Protein AF-A0A2T3Q255-F1 (afdb_monomer_lite)

Secondary structure (DSSP, 8-state):
-PPPP-------HHHHHHHHHHHHHTT-SSHHHHHHHHHHHHHHHHHHHH-TT---HHHHHHHHHHHHHHHHHHHHHHHHHH--TT----HHHHHHHHHHHHHHHHHHHHHHHHHHHTT-

Structure (mmCIF, N/CA/C/O backbone):
data_AF-A0A2T3Q255-F1
#
_entry.id   AF-A0A2T3Q255-F1
#
loop_
_atom_site.group_PDB
_atom_site.id
_atom_site.type_symbol
_atom_site.label_atom_id
_atom_site.label_alt_id
_atom_site.label_comp_id
_atom_site.label_asym_id
_atom_site.label_entity_id
_atom_site.label_seq_id
_atom_site.pdbx_PDB_ins_code
_atom_site.Cartn_x
_atom_site.Cartn_y
_atom_site.Cartn_z
_atom_site.occupancy
_atom_site.B_iso_or_equiv
_atom_site.auth_seq_id
_atom_site.auth_comp_id
_atom_site.auth_asym_id
_atom_site.auth_atom_id
_atom_site.pdbx_PDB_model_num
ATOM 1 N N . MET A 1 1 ? -17.820 24.360 30.950 1.00 40.12 1 MET A N 1
ATOM 2 C CA . MET A 1 1 ? -17.321 23.048 30.482 1.00 40.12 1 MET A CA 1
ATOM 3 C C . MET A 1 1 ? -18.519 22.238 30.021 1.00 40.12 1 MET A C 1
ATOM 5 O O . MET A 1 1 ? -19.382 21.950 30.843 1.00 40.12 1 MET A O 1
ATOM 9 N N . ALA A 1 2 ? -18.652 21.986 28.717 1.00 49.31 2 ALA A N 1
ATOM 10 C CA . ALA A 1 2 ? -19.764 21.198 28.189 1.00 49.31 2 ALA A CA 1
ATOM 11 C C . ALA A 1 2 ? -19.695 19.783 28.785 1.00 49.31 2 ALA A C 1
ATOM 13 O O . ALA A 1 2 ? -18.641 19.153 28.758 1.00 49.31 2 ALA A O 1
ATOM 14 N N . ARG A 1 3 ? -20.786 19.309 29.396 1.00 58.66 3 ARG A N 1
ATOM 15 C CA . ARG A 1 3 ? -20.867 17.934 29.902 1.00 58.66 3 ARG A CA 1
ATOM 16 C C . ARG A 1 3 ? -20.701 16.988 28.713 1.00 58.66 3 ARG A C 1
ATOM 18 O O . ARG A 1 3 ? -21.507 17.054 27.789 1.00 58.66 3 ARG A O 1
ATOM 25 N N . ASN A 1 4 ? -19.692 16.117 28.749 1.00 71.12 4 ASN A N 1
ATOM 26 C CA . ASN A 1 4 ? -19.551 15.059 27.751 1.00 71.12 4 ASN A CA 1
ATOM 27 C C . ASN A 1 4 ? -20.856 14.241 27.704 1.00 71.12 4 ASN A C 1
ATOM 29 O O . ASN A 1 4 ? -21.315 13.797 28.766 1.00 71.12 4 ASN A O 1
ATOM 33 N N . PRO A 1 5 ? -21.475 14.061 26.523 1.00 78.25 5 PRO A N 1
ATOM 34 C CA . PRO A 1 5 ? -22.703 13.290 26.405 1.00 78.25 5 PRO A CA 1
ATOM 35 C C . PRO A 1 5 ? -22.426 11.850 26.840 1.00 78.25 5 PRO A C 1
ATOM 37 O O . PRO A 1 5 ? -21.537 11.183 26.314 1.00 78.25 5 PRO A O 1
ATOM 40 N N . ARG A 1 6 ? -23.166 11.378 27.847 1.00 78.31 6 ARG A N 1
ATOM 41 C CA . ARG A 1 6 ? -23.091 9.986 28.294 1.00 78.31 6 ARG A CA 1
ATOM 42 C C . ARG A 1 6 ? -23.975 9.147 27.389 1.00 78.31 6 ARG A C 1
ATOM 44 O O . ARG A 1 6 ? -25.188 9.327 27.380 1.00 78.31 6 ARG A O 1
ATOM 51 N N . ILE A 1 7 ? -23.353 8.239 26.651 1.00 79.62 7 ILE A N 1
ATOM 52 C CA . ILE A 1 7 ? -24.040 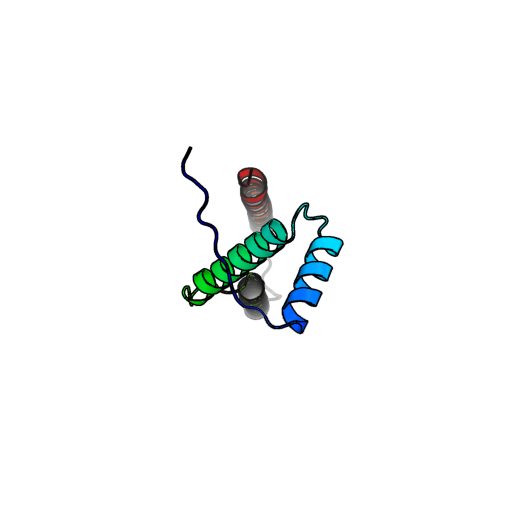7.280 25.794 1.00 79.62 7 ILE A CA 1
ATOM 53 C C . ILE A 1 7 ? -24.084 5.954 26.553 1.00 79.62 7 ILE A C 1
ATOM 55 O O . ILE A 1 7 ? -23.047 5.446 26.973 1.00 79.62 7 ILE A O 1
ATOM 59 N N . GLN A 1 8 ? -25.284 5.421 26.768 1.00 82.19 8 GLN A N 1
ATOM 60 C CA . GLN A 1 8 ? -25.495 4.108 27.373 1.00 82.19 8 GLN A CA 1
ATOM 61 C C . GLN A 1 8 ? -26.099 3.196 26.315 1.00 82.19 8 GLN A C 1
ATOM 63 O O . GLN A 1 8 ? -27.127 3.529 25.727 1.00 82.19 8 GLN A O 1
ATOM 68 N N . LEU A 1 9 ? -25.444 2.069 26.059 1.00 79.81 9 LEU A N 1
ATOM 69 C CA . LEU A 1 9 ? -25.867 1.104 25.055 1.00 79.81 9 LEU A CA 1
ATOM 70 C C . LEU A 1 9 ? -25.979 -0.273 25.710 1.00 79.81 9 LEU A C 1
ATOM 72 O O . LEU A 1 9 ? -25.056 -0.678 26.422 1.00 79.81 9 LEU A O 1
ATOM 76 N N . PRO A 1 10 ? -27.088 -0.996 25.495 1.00 81.75 10 PRO A N 1
ATOM 77 C CA . PRO A 1 10 ? -27.167 -2.388 25.890 1.00 81.75 10 PRO A CA 1
ATOM 78 C C . PRO A 1 10 ? -26.277 -3.217 24.959 1.00 81.75 10 PRO A C 1
ATOM 80 O O . PRO A 1 10 ? -26.419 -3.170 23.737 1.00 81.75 10 PRO A O 1
ATOM 83 N N . PHE A 1 11 ? -25.367 -3.991 25.541 1.00 81.50 11 PHE A N 1
ATOM 84 C CA . PHE A 1 11 ? -24.493 -4.902 24.811 1.00 81.50 11 PHE A CA 1
ATOM 85 C C . PHE A 1 11 ? -24.732 -6.341 25.262 1.00 81.50 11 PHE A C 1
ATOM 87 O O . PHE A 1 11 ? -25.078 -6.597 26.412 1.00 81.50 11 PHE A O 1
ATOM 94 N N . SER A 1 12 ? -24.516 -7.295 24.357 1.00 88.75 12 SER A N 1
ATOM 95 C CA . SER A 1 12 ? -24.462 -8.716 24.714 1.00 88.75 12 SER A CA 1
ATOM 96 C C . SER A 1 12 ? -23.252 -9.007 25.608 1.00 88.75 12 SER A C 1
ATOM 98 O O . SER A 1 12 ? -22.185 -8.430 25.384 1.00 88.75 12 SER A O 1
ATOM 100 N N . GLU A 1 13 ? -23.361 -9.974 26.520 1.00 86.38 13 GLU A N 1
ATOM 101 C CA . GLU A 1 13 ? -22.259 -10.389 27.410 1.00 86.38 13 GLU A CA 1
ATOM 102 C C . GLU A 1 13 ? -20.977 -10.773 26.649 1.00 86.38 13 GLU A C 1
ATOM 104 O O . GLU A 1 13 ? -19.867 -10.444 27.065 1.00 86.38 13 GLU A O 1
ATOM 109 N N . GLN A 1 14 ? -21.117 -11.403 25.477 1.00 88.44 14 GLN A N 1
ATOM 110 C CA . GLN A 1 14 ? -19.985 -11.767 24.615 1.00 88.44 14 GLN A CA 1
ATOM 111 C C . GLN A 1 14 ? -19.215 -10.554 24.083 1.00 88.44 14 GLN A C 1
ATOM 113 O O . GLN A 1 14 ? -18.002 -10.613 23.898 1.00 88.44 14 GLN A O 1
ATOM 118 N N . LEU A 1 15 ? -19.912 -9.456 23.795 1.00 85.25 15 LEU A N 1
ATOM 119 C CA . LEU A 1 15 ? -19.274 -8.228 23.331 1.00 85.25 15 LEU A CA 1
ATOM 120 C C . LEU A 1 15 ? -18.572 -7.526 24.495 1.00 85.25 15 LEU A C 1
ATOM 122 O O . LEU A 1 15 ? -17.467 -7.023 24.326 1.00 85.25 15 LEU A O 1
ATOM 126 N N . TYR A 1 16 ? -19.178 -7.560 25.681 1.00 88.31 16 TYR A N 1
ATOM 127 C CA . TYR A 1 16 ? -18.602 -6.973 26.885 1.00 88.31 16 TYR A CA 1
ATOM 128 C C . TYR A 1 16 ? -17.269 -7.634 27.265 1.00 88.31 16 TYR A C 1
ATOM 130 O O . TYR A 1 16 ? -16.270 -6.945 27.453 1.00 88.31 16 TYR A O 1
ATOM 138 N N . SER A 1 17 ? -17.205 -8.969 27.255 1.00 89.06 17 SER A N 1
ATOM 139 C CA . SER A 1 17 ? -15.961 -9.702 27.542 1.00 89.06 17 SER A CA 1
ATOM 140 C C . SER A 1 17 ? -14.850 -9.427 26.520 1.00 89.06 17 SER A C 1
ATOM 142 O O . SER A 1 17 ? -13.669 -9.341 26.873 1.00 89.06 17 SER A O 1
ATOM 144 N N . ARG A 1 18 ? -15.210 -9.224 25.246 1.00 89.19 18 ARG A N 1
ATOM 145 C CA . ARG A 1 18 ? -14.264 -8.798 24.202 1.00 89.19 18 ARG A CA 1
ATOM 146 C C . ARG A 1 18 ? -13.751 -7.381 24.434 1.00 89.19 18 ARG A C 1
ATOM 148 O O . ARG A 1 18 ? -12.558 -7.155 24.255 1.00 89.19 18 ARG A O 1
ATOM 155 N N . LEU A 1 19 ? -14.613 -6.453 24.851 1.00 88.62 19 LEU A N 1
ATOM 156 C CA . LEU A 1 19 ? -14.216 -5.080 25.174 1.00 88.62 19 LEU A CA 1
ATOM 157 C C . LEU A 1 19 ? -13.280 -5.036 26.385 1.00 88.62 19 LEU A C 1
ATOM 159 O O . LEU A 1 19 ? -12.265 -4.349 26.334 1.00 88.62 19 LEU A O 1
ATOM 163 N N . GLU A 1 20 ? -13.549 -5.818 27.431 1.00 88.81 20 GLU A N 1
ATOM 164 C CA . GLU A 1 20 ? -12.642 -5.936 28.582 1.00 88.81 20 GLU A CA 1
ATOM 165 C C . GLU A 1 20 ? -11.284 -6.529 28.189 1.00 88.81 20 GLU A C 1
ATOM 167 O O . GLU A 1 20 ? -10.234 -6.073 28.646 1.00 88.81 20 GLU A O 1
ATOM 172 N N . SER A 1 21 ? -11.289 -7.538 27.315 1.00 90.94 21 SER A N 1
ATOM 173 C CA . SER A 1 21 ? -10.054 -8.128 26.788 1.00 90.94 21 SER A CA 1
ATOM 174 C C . SER A 1 21 ? -9.265 -7.106 25.965 1.00 90.94 21 SER A C 1
ATOM 176 O O . SER A 1 21 ? -8.055 -6.974 26.129 1.00 90.94 21 SER A O 1
ATOM 178 N N . TYR A 1 22 ? -9.951 -6.335 25.120 1.00 90.62 22 TYR A N 1
ATOM 179 C CA . TYR A 1 22 ? -9.355 -5.270 24.318 1.00 90.62 22 TYR A CA 1
ATOM 180 C C . TYR A 1 22 ? -8.792 -4.135 25.186 1.00 90.62 22 TYR A C 1
ATOM 182 O O . TYR A 1 22 ? -7.682 -3.667 24.936 1.00 90.62 22 TYR A O 1
ATOM 190 N N . GLN A 1 23 ? -9.510 -3.743 26.242 1.00 91.50 23 GLN A N 1
ATOM 191 C CA . GLN A 1 23 ? -9.043 -2.768 27.226 1.00 91.50 23 GLN A CA 1
ATOM 192 C C . GLN A 1 23 ? -7.726 -3.224 27.869 1.00 91.50 23 GLN A C 1
ATOM 194 O O . GLN A 1 23 ? -6.771 -2.450 27.925 1.00 91.50 23 GLN A O 1
ATOM 199 N N . LYS A 1 24 ? -7.662 -4.485 28.323 1.00 89.81 24 LYS A N 1
ATOM 200 C CA . LYS A 1 24 ? -6.463 -5.067 28.949 1.00 89.81 24 LYS A CA 1
ATOM 201 C C . LYS A 1 24 ? -5.283 -5.134 27.984 1.00 89.81 24 LYS A C 1
ATOM 203 O O . LYS A 1 24 ? -4.177 -4.756 28.356 1.00 89.81 24 LYS A O 1
ATOM 208 N N . ASN A 1 25 ? -5.521 -5.578 26.752 1.00 90.62 25 ASN A N 1
ATOM 209 C CA . ASN A 1 25 ? -4.467 -5.756 25.752 1.00 90.62 25 ASN A CA 1
ATOM 210 C C . ASN A 1 25 ? -3.840 -4.428 25.306 1.00 90.62 25 ASN A C 1
ATOM 212 O O . ASN A 1 25 ? -2.643 -4.383 25.042 1.00 90.62 25 ASN A O 1
ATOM 216 N N . ASN A 1 26 ? -4.633 -3.357 25.254 1.00 86.62 26 ASN A N 1
ATOM 217 C CA . ASN A 1 26 ? -4.187 -2.039 24.795 1.00 86.62 26 ASN A CA 1
ATOM 218 C C . ASN A 1 26 ? -3.958 -1.036 25.939 1.00 86.62 26 ASN A C 1
ATOM 220 O O . ASN A 1 26 ? -3.736 0.142 25.685 1.00 86.62 26 ASN A O 1
ATOM 224 N N . GLN A 1 27 ? -3.996 -1.499 27.195 1.00 88.69 27 GLN A N 1
ATOM 225 C CA . GLN A 1 27 ? -3.693 -0.707 28.395 1.00 88.69 27 GLN A CA 1
ATOM 226 C C . GLN A 1 27 ? -4.557 0.558 28.553 1.00 88.69 27 GLN A C 1
ATOM 228 O O . GLN A 1 27 ? -4.098 1.586 29.050 1.00 88.69 27 GLN A O 1
ATOM 233 N N . PHE A 1 28 ? -5.832 0.488 28.161 1.00 87.81 28 PHE A N 1
ATOM 234 C CA . PHE A 1 28 ? -6.758 1.605 28.341 1.00 87.81 28 PHE A CA 1
ATOM 235 C C . PHE A 1 28 ? -7.193 1.753 29.807 1.00 87.81 28 PHE A C 1
ATOM 237 O O . PHE A 1 28 ? -7.576 0.782 30.469 1.00 87.81 28 PHE A O 1
ATOM 244 N N . SER A 1 29 ? -7.206 2.996 30.294 1.00 86.25 29 SER A N 1
ATOM 245 C CA . SER A 1 29 ? -7.569 3.339 31.676 1.00 86.25 29 SER A CA 1
ATOM 246 C C . SER A 1 29 ? -9.011 2.977 32.026 1.00 86.25 29 SER A C 1
ATOM 248 O O . SER A 1 29 ? -9.288 2.535 33.140 1.00 86.25 29 SER A O 1
ATOM 250 N N . THR A 1 30 ? -9.942 3.148 31.084 1.00 87.62 30 THR A N 1
ATOM 251 C CA . THR A 1 30 ? -11.352 2.806 31.282 1.00 87.62 30 THR A CA 1
ATOM 252 C C . THR A 1 30 ? -11.913 2.029 30.098 1.00 87.62 30 THR A C 1
ATOM 254 O O . THR A 1 30 ? -11.468 2.176 28.958 1.00 87.62 30 THR A O 1
ATOM 257 N N . LEU A 1 31 ? -12.946 1.224 30.358 1.00 85.00 31 LEU A N 1
ATOM 258 C CA . LEU A 1 31 ? -13.699 0.535 29.308 1.00 85.00 31 LEU A CA 1
ATOM 259 C C . LEU A 1 31 ? -14.325 1.529 28.314 1.00 85.00 31 LEU A C 1
ATOM 261 O O . LEU A 1 31 ? -14.436 1.239 27.125 1.00 85.00 31 LEU A O 1
ATOM 265 N N . THR A 1 32 ? -14.703 2.718 28.790 1.00 85.94 32 THR A N 1
ATOM 266 C CA . THR A 1 32 ? -15.234 3.801 27.955 1.00 85.94 32 THR A CA 1
ATOM 267 C C . THR A 1 32 ? -14.206 4.277 26.936 1.00 85.94 32 THR A C 1
ATOM 269 O O . THR A 1 32 ? -14.562 4.452 25.775 1.00 85.94 32 THR A O 1
ATOM 272 N N . ASP A 1 33 ? -12.943 4.439 27.338 1.00 84.94 33 ASP A N 1
ATOM 273 C CA . ASP A 1 33 ? -11.871 4.876 26.433 1.00 84.94 33 ASP A CA 1
ATOM 274 C C . ASP A 1 33 ? -11.593 3.817 25.364 1.00 84.94 33 ASP A C 1
ATOM 276 O O . ASP A 1 33 ? -11.554 4.131 24.177 1.00 84.94 33 ASP A O 1
ATOM 280 N N . ALA A 1 34 ? -11.524 2.548 25.776 1.00 86.75 34 ALA A N 1
ATOM 281 C CA . ALA A 1 34 ? -11.395 1.413 24.865 1.00 86.75 34 ALA A CA 1
ATOM 282 C C . ALA A 1 34 ? -12.562 1.336 23.861 1.00 86.75 34 ALA A C 1
ATOM 284 O O . ALA A 1 34 ? -12.374 1.049 22.681 1.00 86.75 34 ALA A O 1
ATOM 285 N N . THR A 1 35 ? -13.783 1.620 24.320 1.00 87.25 35 THR A N 1
ATOM 286 C CA . THR A 1 35 ? -14.976 1.621 23.463 1.00 87.25 35 THR A CA 1
ATOM 287 C C . THR A 1 35 ? -14.986 2.823 22.518 1.00 87.25 35 THR A C 1
ATOM 289 O O . THR A 1 35 ? -15.391 2.687 21.367 1.00 87.25 35 THR A O 1
ATOM 292 N N . LYS A 1 36 ? -14.528 3.995 22.974 1.00 87.12 36 LYS A N 1
ATOM 293 C CA . LYS A 1 36 ? -14.421 5.207 22.153 1.00 87.12 36 LYS A CA 1
ATOM 294 C C . LYS A 1 36 ? -13.453 4.999 20.993 1.00 87.12 36 LYS A C 1
ATOM 296 O O . LYS A 1 36 ? -13.816 5.315 19.866 1.00 87.12 36 LYS A O 1
ATOM 301 N N . ASP A 1 37 ? -12.293 4.409 21.263 1.00 88.00 37 ASP A N 1
ATOM 302 C CA . ASP A 1 37 ? -11.294 4.080 20.243 1.00 88.00 37 ASP A CA 1
ATOM 303 C C . ASP A 1 37 ? -11.863 3.132 19.173 1.00 88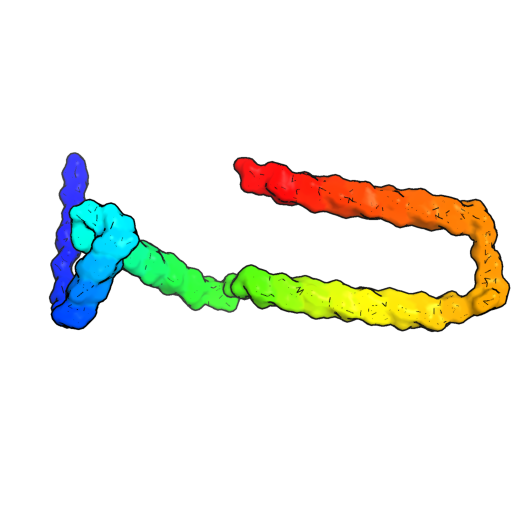.00 37 ASP A C 1
ATOM 305 O O . ASP A 1 37 ? -11.802 3.410 17.977 1.00 88.00 37 ASP A O 1
ATOM 309 N N . LEU A 1 38 ? -12.556 2.070 19.597 1.00 87.81 38 LEU A N 1
ATOM 310 C CA . LEU A 1 38 ? -13.209 1.141 18.672 1.00 87.81 38 LEU A CA 1
ATOM 311 C C . LEU A 1 38 ? -14.334 1.790 17.856 1.00 87.81 38 LEU A C 1
ATOM 313 O O . LEU A 1 38 ? -14.523 1.445 16.688 1.00 87.81 38 LEU A O 1
ATOM 317 N N . ILE A 1 39 ? -15.086 2.720 18.448 1.00 87.06 39 ILE A N 1
ATOM 318 C CA . ILE A 1 39 ? -16.118 3.481 17.735 1.00 87.06 39 ILE A CA 1
ATOM 319 C C . ILE A 1 39 ? -15.476 4.420 16.709 1.00 87.06 39 ILE A C 1
ATOM 321 O O . ILE A 1 39 ? -15.949 4.475 15.576 1.00 87.06 39 ILE A O 1
ATOM 325 N N . GLU A 1 40 ? -14.401 5.123 17.063 1.00 86.38 40 GLU A N 1
ATOM 326 C CA . GLU A 1 40 ? -13.656 5.978 16.130 1.00 86.38 40 GLU A CA 1
ATOM 327 C C . GLU A 1 40 ? -13.074 5.157 14.976 1.00 86.38 40 GLU A C 1
ATOM 329 O O . GLU A 1 40 ? -13.229 5.526 13.810 1.00 86.38 40 GLU A O 1
ATOM 334 N N . PHE A 1 41 ? -12.515 3.983 15.271 1.00 85.25 41 PHE A N 1
ATOM 335 C CA . PHE A 1 41 ? -12.051 3.045 14.256 1.00 85.25 41 PHE A CA 1
ATOM 336 C C . PHE A 1 41 ? -13.190 2.592 13.330 1.00 85.25 41 PHE A C 1
ATOM 338 O O . PHE A 1 41 ? -13.060 2.664 12.107 1.00 85.25 41 PHE A O 1
ATOM 345 N N . ALA A 1 42 ? -14.338 2.195 13.882 1.00 85.06 42 ALA A N 1
ATOM 346 C CA . ALA A 1 42 ? -15.498 1.782 13.095 1.00 85.06 42 ALA A CA 1
ATOM 347 C C . ALA A 1 42 ? -16.064 2.919 12.224 1.00 85.06 42 ALA A C 1
ATOM 349 O O . ALA A 1 42 ? -16.442 2.682 11.074 1.00 85.06 42 ALA A O 1
ATOM 350 N N . LEU A 1 43 ? -16.095 4.152 12.738 1.00 82.56 43 LEU A N 1
ATOM 351 C CA . LEU A 1 43 ? -16.486 5.336 11.970 1.00 82.56 43 LEU A CA 1
ATOM 352 C C . LEU A 1 43 ? -15.501 5.600 10.831 1.00 82.56 43 LEU A C 1
ATOM 354 O O . LEU A 1 43 ? -15.938 5.780 9.698 1.00 82.56 43 LEU A O 1
ATOM 358 N N . SER A 1 44 ? -14.196 5.506 11.095 1.00 79.19 44 SER A N 1
ATOM 359 C CA . SER A 1 44 ? -13.162 5.682 10.071 1.00 79.19 44 SER A CA 1
ATOM 360 C C . SER A 1 44 ? -13.269 4.646 8.946 1.00 79.19 44 SER A C 1
ATOM 362 O O . SER A 1 44 ? -13.090 4.980 7.775 1.00 79.19 44 SER A O 1
ATOM 364 N N . ILE A 1 45 ? -13.619 3.395 9.274 1.00 77.19 45 ILE A N 1
ATOM 365 C CA . ILE A 1 45 ? -13.898 2.357 8.277 1.00 77.19 45 ILE A CA 1
ATOM 366 C C . ILE A 1 45 ? -15.127 2.745 7.462 1.00 77.19 45 ILE A C 1
ATOM 368 O O . ILE A 1 45 ? -15.084 2.703 6.237 1.00 77.19 45 ILE A O 1
ATOM 372 N N . LYS A 1 46 ? -16.219 3.130 8.127 1.00 79.50 46 LYS A N 1
ATOM 373 C CA . LYS A 1 46 ? -17.478 3.473 7.460 1.00 79.50 46 LYS A CA 1
ATOM 374 C C . LYS A 1 46 ? -17.328 4.668 6.514 1.00 79.50 46 LYS A C 1
ATOM 376 O O . LYS A 1 46 ? -17.885 4.638 5.421 1.00 79.50 46 LYS A O 1
ATOM 381 N N . GLU A 1 47 ? -16.581 5.691 6.916 1.00 76.62 47 GLU A N 1
ATOM 382 C CA . GLU A 1 47 ? -16.272 6.851 6.074 1.00 76.62 47 GLU A CA 1
ATOM 383 C C . GLU A 1 47 ? -15.476 6.430 4.835 1.00 76.62 47 GLU A C 1
ATOM 385 O O . GLU A 1 47 ? -15.886 6.723 3.715 1.00 76.62 47 GLU A O 1
ATOM 390 N N . ARG A 1 48 ? -14.420 5.627 5.016 1.00 67.75 48 ARG A N 1
ATOM 391 C CA . ARG A 1 48 ? -13.600 5.116 3.905 1.00 67.75 48 ARG A CA 1
ATOM 392 C C . ARG A 1 48 ? -14.342 4.145 2.988 1.00 67.75 48 ARG A C 1
ATOM 394 O O . ARG A 1 48 ? -14.031 4.070 1.809 1.00 67.75 48 ARG A O 1
ATOM 401 N N . MET A 1 49 ? -15.315 3.396 3.501 1.00 66.69 49 MET A N 1
ATOM 402 C CA . MET A 1 49 ? -16.127 2.484 2.687 1.00 66.69 49 MET A CA 1
ATOM 403 C C . MET A 1 49 ? -17.075 3.220 1.735 1.00 66.69 49 MET A C 1
ATOM 405 O O . MET A 1 49 ? -17.408 2.678 0.683 1.00 66.69 49 MET A O 1
ATOM 409 N N . ASN A 1 50 ? -17.510 4.434 2.084 1.00 62.88 50 ASN A N 1
ATOM 410 C CA . ASN A 1 50 ? -18.307 5.267 1.182 1.00 62.88 50 ASN A CA 1
ATOM 411 C C . ASN A 1 50 ? -17.446 5.925 0.090 1.00 62.88 50 ASN A C 1
ATOM 413 O O . ASN A 1 50 ? -17.947 6.183 -1.006 1.00 62.88 50 ASN A O 1
ATOM 417 N N . ASP A 1 51 ? -16.149 6.112 0.342 1.00 59.78 51 ASP A N 1
ATOM 418 C CA . ASP A 1 51 ? -15.162 6.536 -0.650 1.00 59.78 51 ASP A CA 1
ATOM 419 C C . ASP A 1 51 ? -14.716 5.342 -1.514 1.00 59.78 51 ASP A C 1
ATOM 421 O O . ASP A 1 51 ? -13.591 4.850 -1.443 1.00 59.78 51 ASP A O 1
ATOM 425 N N . SER A 1 52 ? -15.616 4.866 -2.380 1.00 52.16 52 SER A N 1
ATOM 426 C CA . SER A 1 52 ? -15.412 3.728 -3.304 1.00 52.16 52 SER A CA 1
ATOM 427 C C . SER A 1 52 ? -14.253 3.865 -4.319 1.00 52.16 52 SER A C 1
ATOM 429 O O . SER A 1 52 ? -14.127 3.049 -5.230 1.00 52.16 52 SER A O 1
ATOM 431 N N . SER A 1 53 ? -13.384 4.871 -4.181 1.00 56.84 53 SER A N 1
ATOM 432 C CA . SER A 1 53 ? -12.234 5.121 -5.055 1.00 56.84 53 SER A CA 1
ATOM 433 C C . SER A 1 53 ? -10.870 4.925 -4.392 1.00 56.84 53 SER A C 1
ATOM 435 O O . SER A 1 53 ? -9.853 5.042 -5.080 1.00 56.84 53 SER A O 1
ATOM 437 N N . THR A 1 54 ? -10.787 4.658 -3.085 1.00 58.25 54 THR A N 1
ATOM 438 C CA . THR A 1 54 ? -9.484 4.411 -2.451 1.00 58.25 54 THR A CA 1
ATOM 439 C C . THR A 1 54 ? -9.010 2.996 -2.753 1.00 58.25 54 THR A C 1
ATOM 441 O O . THR A 1 54 ? -9.272 2.067 -1.992 1.00 58.25 54 THR A O 1
ATOM 444 N N . ARG A 1 55 ? -8.294 2.840 -3.876 1.00 60.59 55 ARG A N 1
ATOM 445 C CA . ARG A 1 55 ? -7.476 1.651 -4.135 1.00 60.59 55 ARG A CA 1
ATOM 446 C C . ARG A 1 55 ? -6.553 1.428 -2.942 1.00 60.59 55 ARG A C 1
ATOM 448 O O . ARG A 1 55 ? -5.906 2.366 -2.467 1.00 60.59 55 ARG A O 1
ATOM 455 N N . SER A 1 56 ? -6.495 0.198 -2.448 1.00 68.94 56 SER A N 1
ATOM 456 C CA . SER A 1 56 ? -5.554 -0.163 -1.389 1.00 68.94 56 SER A CA 1
ATOM 457 C C . SER A 1 56 ? -4.127 0.122 -1.863 1.00 68.94 56 SER A C 1
ATOM 459 O O . SER A 1 56 ? -3.808 -0.075 -3.034 1.00 68.94 56 SER A O 1
ATOM 461 N N . THR A 1 57 ? -3.227 0.533 -0.965 1.00 72.62 57 THR A N 1
ATOM 462 C CA . THR A 1 57 ? -1.797 0.717 -1.286 1.00 72.62 57 THR A CA 1
ATOM 463 C C . THR A 1 57 ? -1.214 -0.506 -2.001 1.00 72.62 57 THR A C 1
ATOM 465 O O . THR A 1 57 ? -0.362 -0.374 -2.875 1.00 72.62 57 THR A O 1
ATOM 468 N N . ARG A 1 58 ? -1.718 -1.700 -1.664 1.00 70.25 58 ARG A N 1
ATOM 469 C CA . ARG A 1 58 ? -1.384 -2.951 -2.344 1.00 70.25 58 ARG A CA 1
ATOM 470 C C . ARG A 1 58 ? -1.788 -2.946 -3.821 1.00 70.25 58 ARG A C 1
ATOM 472 O O . ARG A 1 58 ? -0.962 -3.274 -4.659 1.00 70.25 58 ARG A O 1
ATOM 479 N N . GLU A 1 59 ? -3.021 -2.563 -4.130 1.00 66.69 59 GLU A N 1
ATOM 480 C CA . GLU A 1 59 ? -3.546 -2.532 -5.503 1.00 66.69 59 GLU A CA 1
ATOM 481 C C . GLU A 1 59 ? -2.780 -1.521 -6.363 1.00 66.69 59 GLU A C 1
ATOM 483 O O . GLU A 1 59 ? -2.443 -1.806 -7.508 1.00 66.69 59 GLU A O 1
ATOM 488 N N . ILE A 1 60 ? -2.424 -0.369 -5.783 1.00 74.06 60 ILE A N 1
ATOM 489 C CA . ILE A 1 60 ? -1.597 0.646 -6.451 1.00 74.06 60 ILE A CA 1
ATOM 490 C C . ILE A 1 60 ? -0.203 0.085 -6.767 1.00 74.06 60 ILE A C 1
ATOM 492 O O . ILE A 1 60 ? 0.309 0.271 -7.870 1.00 74.06 60 ILE A O 1
ATOM 496 N N . LEU A 1 61 ? 0.423 -0.620 -5.820 1.00 74.12 61 LEU A N 1
ATOM 497 C CA . LEU A 1 61 ? 1.732 -1.242 -6.039 1.00 74.12 61 LEU A CA 1
ATOM 498 C C . LEU A 1 61 ? 1.674 -2.356 -7.089 1.00 74.12 61 LEU A C 1
ATOM 500 O O . LEU A 1 61 ? 2.574 -2.443 -7.922 1.00 74.12 61 LEU A O 1
ATOM 504 N N . GLU A 1 62 ? 0.625 -3.179 -7.072 1.00 72.12 62 GLU A N 1
ATOM 505 C CA . GLU A 1 62 ? 0.408 -4.241 -8.060 1.00 72.12 62 GLU A CA 1
ATOM 506 C C . GLU A 1 62 ? 0.249 -3.664 -9.479 1.00 72.12 62 GLU A C 1
ATOM 508 O O . GLU A 1 62 ? 0.860 -4.168 -10.423 1.00 72.12 62 GLU A O 1
ATOM 513 N N . GLU A 1 63 ? -0.477 -2.557 -9.634 1.00 73.38 63 GLU A N 1
ATOM 514 C CA . GLU A 1 63 ? -0.634 -1.857 -10.915 1.00 73.38 63 GLU A CA 1
ATOM 515 C C . GLU A 1 63 ? 0.679 -1.224 -11.411 1.00 73.38 63 GLU A C 1
ATOM 517 O O . GLU A 1 63 ? 1.022 -1.327 -12.596 1.00 73.38 63 GLU A O 1
ATOM 522 N N . ILE A 1 64 ? 1.460 -0.620 -10.507 1.00 81.62 64 ILE A N 1
ATOM 523 C CA . ILE A 1 64 ? 2.788 -0.076 -10.830 1.00 81.62 64 ILE A CA 1
ATOM 524 C C . ILE A 1 64 ? 3.726 -1.199 -11.292 1.00 81.62 64 ILE A C 1
ATOM 526 O O . ILE A 1 64 ? 4.390 -1.057 -12.322 1.00 81.62 64 ILE A O 1
ATOM 530 N N . LEU A 1 65 ? 3.753 -2.325 -10.576 1.00 81.50 65 LEU A N 1
ATOM 531 C CA . LEU A 1 65 ? 4.557 -3.500 -10.926 1.00 81.50 65 LEU A CA 1
ATOM 532 C C . LEU A 1 65 ? 4.167 -4.069 -12.295 1.00 81.50 65 LEU A C 1
ATOM 534 O O . LEU A 1 65 ? 5.039 -4.312 -13.131 1.00 81.50 65 LEU A O 1
ATOM 538 N N . ALA A 1 66 ? 2.868 -4.232 -12.558 1.00 81.00 66 ALA A N 1
ATOM 539 C C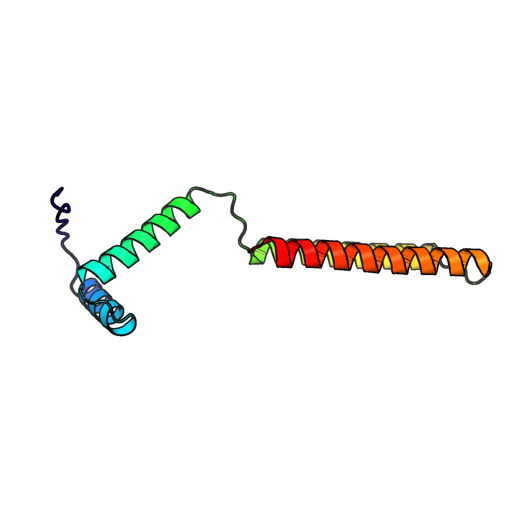A . ALA A 1 66 ? 2.373 -4.712 -13.847 1.00 81.00 66 ALA A CA 1
ATOM 540 C C . ALA A 1 66 ? 2.782 -3.779 -15.001 1.00 81.00 66 ALA A C 1
ATOM 542 O O . ALA A 1 66 ? 3.201 -4.234 -16.073 1.00 81.00 66 ALA A O 1
ATOM 543 N N . THR A 1 67 ? 2.724 -2.466 -14.767 1.00 88.25 67 THR A N 1
ATOM 544 C CA . THR A 1 67 ? 3.140 -1.454 -15.744 1.00 88.25 67 THR A CA 1
ATOM 545 C C . THR A 1 67 ? 4.643 -1.526 -16.019 1.00 88.25 67 THR A C 1
ATOM 547 O O . THR A 1 67 ? 5.045 -1.560 -17.183 1.00 88.25 67 THR A O 1
ATOM 550 N N . GLN A 1 68 ? 5.478 -1.615 -14.978 1.00 85.3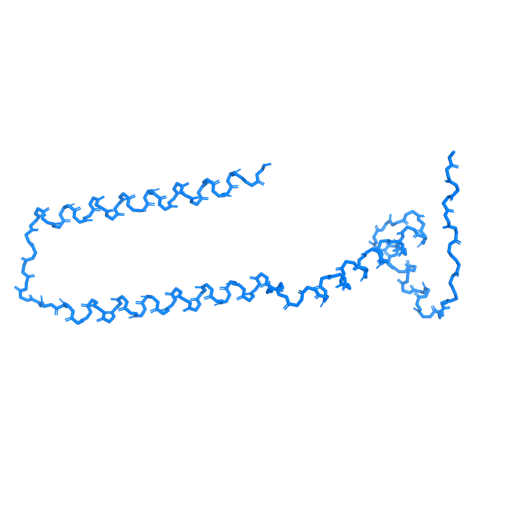8 68 GLN A N 1
ATOM 551 C CA . GLN A 1 68 ? 6.933 -1.741 -15.127 1.00 85.38 68 GLN A CA 1
ATOM 552 C C . GLN A 1 68 ? 7.328 -3.011 -15.883 1.00 85.38 68 GLN A C 1
ATOM 554 O O . GLN A 1 68 ? 8.136 -2.946 -16.808 1.00 85.38 68 GLN A O 1
ATOM 559 N N . TYR A 1 69 ? 6.709 -4.148 -15.560 1.00 84.19 69 TYR A N 1
ATOM 560 C CA . TYR A 1 69 ? 6.960 -5.406 -16.264 1.00 84.19 69 TYR A CA 1
ATOM 561 C C . TYR A 1 69 ? 6.616 -5.307 -17.759 1.00 84.19 69 TYR A C 1
ATOM 563 O O . TYR A 1 69 ? 7.361 -5.775 -18.624 1.00 84.19 69 TYR A O 1
ATOM 571 N N . THR A 1 70 ? 5.505 -4.640 -18.081 1.00 84.69 70 THR A N 1
ATOM 572 C CA . THR A 1 70 ? 5.085 -4.416 -19.471 1.00 84.69 70 THR A CA 1
ATOM 573 C C . THR A 1 70 ? 6.074 -3.516 -20.215 1.00 84.69 70 THR A C 1
ATOM 575 O O . THR A 1 70 ? 6.448 -3.821 -21.349 1.00 84.69 70 THR A O 1
ATOM 578 N N . GLN A 1 71 ? 6.551 -2.447 -19.571 1.00 87.50 71 GLN A N 1
ATOM 579 C CA . GLN A 1 71 ? 7.575 -1.560 -20.131 1.00 87.50 71 GLN A CA 1
ATOM 580 C C . GLN A 1 71 ? 8.904 -2.286 -20.357 1.00 87.50 71 GLN A C 1
ATOM 582 O O . GLN A 1 71 ? 9.522 -2.114 -21.409 1.00 87.50 71 GLN A O 1
ATOM 587 N N . GLU A 1 72 ? 9.335 -3.128 -19.419 1.00 81.31 72 GLU A N 1
ATOM 588 C CA . GLU A 1 72 ? 10.565 -3.910 -19.553 1.00 81.31 72 GLU A CA 1
ATOM 589 C C . GLU A 1 72 ? 10.475 -4.886 -20.734 1.00 81.31 72 GLU A C 1
ATOM 591 O O . GLU A 1 72 ? 11.392 -4.972 -21.555 1.00 81.31 72 GLU A O 1
ATOM 596 N N . LYS A 1 73 ? 9.340 -5.583 -20.869 1.00 83.50 73 LYS A N 1
ATOM 597 C CA . LYS A 1 73 ? 9.085 -6.492 -21.992 1.00 83.50 73 LYS A CA 1
ATOM 598 C C . LYS A 1 73 ? 9.091 -5.756 -23.332 1.00 83.50 73 LYS A C 1
ATOM 600 O O . LYS A 1 73 ? 9.739 -6.226 -24.267 1.00 83.50 73 LYS A O 1
ATOM 605 N N . LEU A 1 74 ? 8.411 -4.611 -23.422 1.00 84.12 74 LEU A N 1
ATOM 606 C CA . LEU A 1 74 ? 8.397 -3.776 -24.626 1.00 84.12 74 LEU A CA 1
ATOM 607 C C . LEU A 1 74 ? 9.811 -3.307 -24.982 1.00 84.12 74 LEU A C 1
ATOM 609 O O . LEU A 1 74 ? 10.235 -3.428 -26.126 1.00 84.12 74 LEU A O 1
ATOM 613 N N . THR A 1 75 ? 10.563 -2.838 -23.987 1.00 83.88 75 THR A N 1
ATOM 614 C CA . THR A 1 75 ? 11.942 -2.374 -24.162 1.00 83.88 75 THR A CA 1
ATOM 615 C C . THR A 1 75 ? 12.823 -3.493 -24.712 1.00 83.88 75 THR A C 1
ATOM 617 O O . THR A 1 75 ? 13.520 -3.294 -25.702 1.00 83.88 75 THR A O 1
ATOM 620 N N . LYS A 1 76 ? 12.736 -4.706 -24.151 1.00 77.44 76 LYS A N 1
ATOM 621 C CA . LYS A 1 76 ? 13.446 -5.891 -24.664 1.00 77.44 76 LYS A CA 1
ATOM 622 C C . LYS A 1 76 ? 13.064 -6.219 -26.109 1.00 77.44 76 LYS A C 1
ATOM 624 O O . LYS A 1 76 ? 13.947 -6.480 -26.918 1.00 77.44 76 LYS A O 1
ATOM 629 N N . GLN A 1 77 ? 11.776 -6.174 -26.449 1.00 74.69 77 GLN A N 1
ATOM 630 C CA . GLN A 1 77 ? 11.312 -6.400 -27.823 1.00 74.69 77 GLN A CA 1
ATOM 631 C C . GLN A 1 77 ? 11.838 -5.337 -28.791 1.00 74.69 77 GLN A C 1
ATOM 633 O O . GLN A 1 77 ? 12.285 -5.687 -29.879 1.00 74.69 77 GLN A O 1
ATOM 638 N N . MET A 1 78 ? 11.846 -4.064 -28.389 1.00 76.69 78 MET A N 1
ATOM 639 C CA . MET A 1 78 ? 12.432 -2.977 -29.176 1.00 76.69 78 MET A CA 1
ATOM 640 C C . MET A 1 78 ? 13.933 -3.175 -29.375 1.00 76.69 78 MET A C 1
ATOM 642 O O . MET A 1 78 ? 14.409 -3.031 -30.496 1.00 76.69 78 MET A O 1
ATOM 646 N N . TYR A 1 79 ? 14.666 -3.559 -28.325 1.00 75.75 79 TYR A N 1
ATOM 647 C CA . TYR A 1 79 ? 16.085 -3.893 -28.442 1.00 75.75 79 TYR A CA 1
ATOM 648 C C . TYR A 1 79 ? 16.306 -5.043 -29.417 1.00 75.75 79 TYR A C 1
ATOM 650 O O . TYR A 1 79 ? 17.154 -4.917 -30.286 1.00 75.75 79 TYR A O 1
ATOM 658 N N . MET A 1 80 ? 15.535 -6.130 -29.329 1.00 73.31 80 MET A N 1
ATOM 659 C CA . MET A 1 80 ? 15.666 -7.256 -30.261 1.00 73.31 80 MET A CA 1
ATOM 660 C C . MET A 1 80 ? 15.298 -6.877 -31.701 1.00 73.31 80 MET A C 1
ATOM 662 O O . MET A 1 80 ? 15.954 -7.337 -32.627 1.00 73.31 80 MET A O 1
ATOM 666 N N . ALA A 1 81 ? 14.281 -6.036 -31.896 1.00 71.31 81 ALA A N 1
ATOM 667 C CA . ALA A 1 81 ? 13.862 -5.573 -33.219 1.00 71.31 81 ALA A CA 1
ATOM 668 C C . ALA A 1 81 ? 14.857 -4.582 -33.848 1.00 71.31 81 ALA A C 1
ATOM 670 O O . ALA A 1 81 ? 14.995 -4.547 -35.067 1.00 71.31 81 ALA A O 1
ATOM 671 N N . ALA A 1 82 ? 15.543 -3.785 -33.027 1.00 71.88 82 ALA A N 1
ATOM 672 C CA . ALA A 1 82 ? 16.553 -2.820 -33.458 1.00 71.88 82 ALA A CA 1
ATOM 673 C C . ALA A 1 82 ? 17.987 -3.379 -33.428 1.00 71.88 82 ALA A C 1
ATOM 675 O O . ALA A 1 82 ? 18.922 -2.681 -33.821 1.00 71.88 82 ALA A O 1
ATOM 676 N N . PHE A 1 83 ? 18.184 -4.608 -32.940 1.00 68.31 83 PHE A N 1
ATOM 677 C CA . PHE A 1 83 ? 19.495 -5.239 -32.864 1.00 68.31 83 PHE A CA 1
ATOM 678 C C . PHE A 1 83 ? 19.936 -5.685 -34.258 1.00 68.31 83 PHE A C 1
ATOM 680 O O . PHE A 1 83 ? 19.595 -6.770 -34.724 1.00 68.31 83 PHE A O 1
ATOM 687 N N . ASP A 1 84 ? 20.721 -4.836 -34.912 1.00 70.81 84 ASP A N 1
ATOM 688 C CA . ASP A 1 84 ? 21.462 -5.188 -36.115 1.00 70.81 84 ASP A CA 1
ATOM 689 C C . ASP A 1 84 ? 22.935 -5.434 -35.740 1.00 70.81 84 ASP A C 1
ATOM 691 O O . ASP A 1 84 ? 23.635 -4.492 -35.348 1.00 70.81 84 ASP A O 1
ATOM 695 N N . PRO A 1 85 ? 23.438 -6.677 -35.854 1.00 67.38 85 PRO A N 1
ATOM 696 C CA . PRO A 1 85 ? 24.817 -7.012 -35.501 1.00 67.38 85 PRO A CA 1
ATOM 697 C C . PRO A 1 85 ? 25.864 -6.342 -36.408 1.00 67.38 85 PRO A C 1
ATOM 699 O O . PRO A 1 85 ? 27.051 -6.364 -36.080 1.00 67.38 85 PRO A O 1
ATOM 702 N N . ASN A 1 86 ? 25.456 -5.744 -37.533 1.00 71.56 86 ASN A N 1
ATOM 703 C CA . ASN A 1 86 ? 26.354 -5.072 -38.473 1.00 71.56 86 ASN A CA 1
ATOM 704 C C . ASN A 1 86 ? 26.462 -3.558 -38.238 1.00 71.56 86 ASN A C 1
ATOM 706 O O . ASN A 1 86 ? 27.363 -2.917 -38.789 1.00 71.56 86 ASN A O 1
ATOM 710 N N . ILE A 1 87 ? 25.586 -2.970 -37.415 1.00 70.69 87 ILE A N 1
ATOM 711 C CA . ILE A 1 87 ? 25.634 -1.539 -37.106 1.00 70.69 87 ILE A CA 1
ATOM 712 C C . ILE A 1 87 ? 26.727 -1.289 -36.064 1.00 70.69 87 ILE A C 1
ATOM 714 O O . ILE A 1 87 ? 26.573 -1.552 -34.871 1.00 70.69 87 ILE A O 1
ATOM 718 N N . ARG A 1 88 ? 27.855 -0.732 -36.514 1.00 68.19 88 ARG A N 1
ATOM 719 C CA . ARG A 1 88 ? 28.889 -0.197 -35.620 1.00 68.19 88 ARG A CA 1
ATOM 720 C C . ARG A 1 88 ? 28.480 1.195 -35.159 1.00 68.19 88 ARG A C 1
ATOM 722 O O . ARG A 1 88 ? 28.532 2.144 -35.937 1.00 68.19 88 ARG A O 1
ATOM 729 N N . VAL A 1 89 ? 28.093 1.316 -33.893 1.00 69.44 89 VAL A N 1
ATOM 730 C CA . VAL A 1 89 ? 27.825 2.618 -33.273 1.00 69.44 89 VAL A CA 1
ATOM 731 C C . VAL A 1 89 ? 29.155 3.371 -33.110 1.00 69.44 89 VAL A C 1
ATOM 733 O O . VAL A 1 89 ? 30.065 2.844 -32.466 1.00 69.44 89 VAL A O 1
ATOM 736 N N . PRO A 1 90 ? 29.302 4.582 -33.676 1.00 78.31 90 PRO A N 1
ATOM 737 C CA . PRO A 1 90 ? 30.484 5.417 -33.474 1.00 78.31 90 PRO A CA 1
ATOM 738 C C . PRO A 1 90 ? 30.733 5.703 -31.985 1.00 78.31 90 PRO A C 1
ATOM 740 O O . PRO A 1 90 ? 29.784 5.956 -31.236 1.00 78.31 90 PRO A O 1
ATOM 743 N N . SER A 1 91 ? 32.002 5.712 -31.561 1.00 73.94 91 SER A N 1
ATOM 744 C CA . SER A 1 91 ? 32.409 5.908 -30.157 1.00 73.94 91 SER A CA 1
ATOM 745 C C . SER A 1 91 ? 31.820 7.167 -29.526 1.00 73.94 91 SER A C 1
ATOM 747 O O . SER A 1 91 ? 31.420 7.153 -28.364 1.00 73.94 91 SER A O 1
ATOM 749 N N . ASP A 1 92 ? 31.717 8.237 -30.306 1.00 78.00 92 ASP A N 1
ATOM 750 C CA . ASP A 1 92 ? 31.298 9.555 -29.825 1.00 78.00 92 ASP A CA 1
ATOM 751 C C . ASP A 1 92 ? 29.800 9.576 -29.496 1.00 78.00 92 ASP A C 1
ATOM 753 O O . ASP A 1 92 ? 29.360 10.207 -28.533 1.00 78.00 92 ASP A O 1
ATOM 757 N N . ILE A 1 93 ? 29.013 8.811 -30.259 1.00 76.75 93 ILE A N 1
ATOM 758 C CA . ILE A 1 93 ? 27.580 8.628 -30.023 1.00 76.75 93 ILE A CA 1
ATOM 759 C C . ILE A 1 93 ? 27.375 7.751 -28.785 1.00 76.75 93 ILE A C 1
ATOM 761 O O . ILE A 1 93 ? 26.555 8.091 -27.933 1.00 76.75 93 ILE A O 1
ATOM 765 N N . ALA A 1 94 ? 28.152 6.674 -28.636 1.00 74.38 94 ALA A N 1
ATOM 766 C CA . ALA A 1 94 ? 28.096 5.817 -27.451 1.00 74.38 94 ALA A CA 1
ATOM 767 C C . ALA A 1 94 ? 28.455 6.587 -26.165 1.00 74.38 94 ALA A C 1
ATOM 769 O O . ALA A 1 94 ? 27.742 6.488 -25.166 1.00 74.38 94 ALA A O 1
ATOM 770 N N . ALA A 1 95 ? 29.501 7.420 -26.206 1.00 76.94 95 ALA A N 1
ATOM 771 C CA . ALA A 1 95 ? 29.891 8.273 -25.087 1.00 76.94 95 ALA A CA 1
ATOM 772 C C . ALA A 1 95 ? 28.787 9.280 -24.718 1.00 76.94 95 ALA A C 1
ATOM 774 O O . ALA A 1 95 ? 28.435 9.411 -23.547 1.00 76.94 95 ALA A O 1
ATOM 775 N N . MET A 1 96 ? 28.181 9.943 -25.710 1.00 78.38 96 MET A N 1
ATOM 776 C CA . MET A 1 96 ? 27.084 10.887 -25.473 1.00 78.38 96 MET A CA 1
ATOM 777 C C . MET A 1 96 ? 25.844 10.206 -24.875 1.00 78.38 96 MET A C 1
ATOM 779 O O . MET A 1 96 ? 25.170 10.782 -24.019 1.00 78.38 96 MET A O 1
ATOM 783 N N . VAL A 1 97 ? 25.526 8.994 -25.328 1.00 78.38 97 VAL A N 1
ATOM 784 C CA . VAL A 1 97 ? 24.395 8.210 -24.820 1.00 78.38 97 VAL A CA 1
ATOM 785 C C . VAL A 1 97 ? 24.631 7.787 -23.369 1.00 78.38 97 VAL A C 1
ATOM 787 O O . VAL A 1 97 ? 23.732 7.962 -22.549 1.00 78.38 97 VAL A O 1
ATOM 790 N N . ASN A 1 98 ? 25.839 7.335 -23.023 1.00 77.25 98 ASN A N 1
ATOM 791 C CA . ASN A 1 98 ? 26.190 6.985 -21.643 1.00 77.25 98 ASN A CA 1
ATOM 792 C C . ASN A 1 98 ? 26.057 8.187 -20.699 1.00 77.25 98 ASN A C 1
ATOM 794 O O . ASN A 1 98 ? 25.363 8.093 -19.692 1.00 77.25 98 ASN A O 1
ATOM 798 N N . VAL A 1 99 ? 26.588 9.354 -21.084 1.00 82.25 99 VAL A N 1
ATOM 799 C CA . VAL A 1 99 ? 26.451 10.590 -20.289 1.00 82.25 99 VA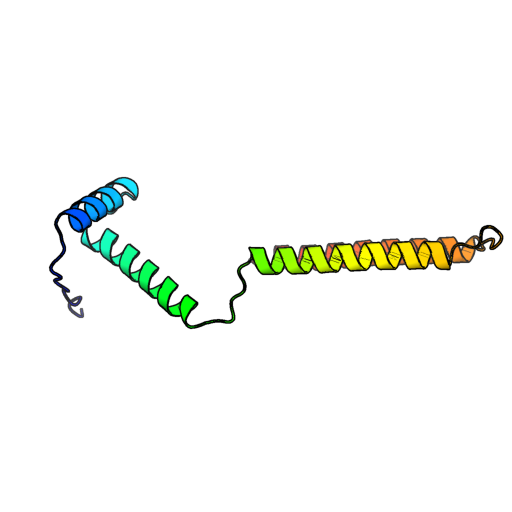L A CA 1
ATOM 800 C C . VAL A 1 99 ? 24.980 10.977 -20.082 1.00 82.25 99 VAL A C 1
ATOM 802 O O . VAL A 1 99 ? 24.595 11.436 -19.006 1.00 82.25 99 VAL A O 1
ATOM 805 N N . LYS A 1 100 ? 24.123 10.782 -21.094 1.00 78.62 100 LYS A N 1
ATOM 806 C CA . LYS A 1 100 ? 22.678 11.034 -20.969 1.00 78.62 100 LYS A CA 1
ATOM 807 C C . LYS A 1 100 ? 21.994 10.045 -20.022 1.00 78.62 100 LYS A C 1
ATOM 809 O O . LYS A 1 100 ? 21.123 10.467 -19.261 1.00 78.62 100 LYS A O 1
ATOM 814 N N . PHE A 1 101 ? 22.372 8.768 -20.052 1.00 77.62 101 PHE A N 1
ATOM 815 C CA . PHE A 1 101 ? 21.841 7.762 -19.129 1.00 77.62 101 PHE A CA 1
ATOM 816 C C . PHE A 1 101 ? 22.272 8.017 -17.685 1.00 77.62 101 PHE A C 1
ATOM 818 O O . PHE A 1 101 ? 21.429 7.947 -16.790 1.00 77.62 101 PHE A O 1
ATOM 825 N N . ASP A 1 102 ? 23.531 8.392 -17.465 1.00 82.00 102 ASP A N 1
ATOM 826 C CA . ASP A 1 102 ? 24.039 8.741 -16.137 1.00 82.00 102 ASP A CA 1
ATOM 827 C C . ASP A 1 102 ? 23.277 9.939 -15.562 1.00 82.00 102 ASP A C 1
ATOM 829 O O . ASP A 1 102 ? 22.751 9.870 -14.448 1.00 82.00 102 ASP A O 1
ATOM 833 N N . LYS A 1 103 ? 23.088 10.991 -16.370 1.00 85.56 103 LYS A N 1
ATOM 834 C CA . LYS A 1 103 ? 22.292 12.164 -15.986 1.00 85.56 103 LYS A CA 1
ATOM 835 C C . LYS A 1 103 ? 20.841 11.802 -15.653 1.00 85.56 103 LYS A C 1
ATOM 837 O O . LYS A 1 103 ? 20.290 12.296 -14.673 1.00 85.56 103 LYS A O 1
ATOM 842 N N . PHE A 1 104 ? 20.219 10.915 -16.431 1.00 79.75 104 PHE A N 1
ATOM 843 C CA . PHE A 1 104 ? 18.866 10.434 -16.141 1.00 79.75 104 PHE A CA 1
ATOM 844 C C . PHE A 1 104 ? 18.805 9.665 -14.809 1.00 79.75 104 PHE A C 1
ATOM 846 O O . PHE A 1 104 ? 17.863 9.832 -14.029 1.00 79.75 104 PHE A O 1
ATOM 853 N N . GLY A 1 105 ? 19.831 8.859 -14.518 1.00 81.44 105 GLY A N 1
ATOM 854 C CA . GLY A 1 105 ? 19.983 8.164 -13.241 1.00 81.44 105 GLY A CA 1
ATOM 855 C C . GLY A 1 105 ? 20.107 9.125 -12.056 1.00 81.44 105 GLY A C 1
ATOM 856 O O . GLY A 1 105 ? 19.446 8.932 -11.033 1.00 81.44 105 GLY A O 1
ATOM 857 N N . GLU A 1 106 ? 20.903 10.184 -12.198 1.00 85.69 106 GLU A N 1
ATOM 858 C CA . GLU A 1 106 ? 21.052 11.235 -11.185 1.00 85.69 106 GLU A CA 1
ATOM 859 C C . GLU A 1 106 ? 19.752 12.018 -10.958 1.00 85.69 106 GLU A C 1
ATOM 861 O O . GLU A 1 106 ? 19.331 12.195 -9.813 1.00 85.69 106 GLU A O 1
ATOM 866 N N . GLU A 1 107 ? 19.057 12.418 -12.026 1.00 85.19 107 GLU A N 1
ATOM 867 C CA . GLU A 1 107 ? 17.769 13.120 -11.938 1.00 85.19 107 GLU A CA 1
ATOM 868 C C . GLU A 1 107 ? 16.684 12.261 -11.269 1.00 85.19 107 GLU A C 1
ATOM 870 O O . GLU A 1 107 ? 15.888 12.767 -10.471 1.00 85.19 107 GLU A O 1
ATOM 875 N N . SER A 1 108 ? 16.659 10.956 -11.553 1.00 79.56 108 SER A N 1
ATOM 876 C CA . SER A 1 108 ? 15.739 10.006 -10.915 1.00 79.56 108 SER A CA 1
ATOM 877 C C . SER A 1 108 ? 16.022 9.861 -9.415 1.00 79.56 108 SER A C 1
ATOM 879 O O . SER A 1 108 ? 15.104 9.966 -8.593 1.00 79.56 108 SER A O 1
ATOM 881 N N . LYS A 1 109 ? 17.300 9.723 -9.031 1.00 83.12 109 LYS A N 1
ATOM 882 C CA . LYS A 1 109 ? 17.725 9.702 -7.620 1.00 83.12 109 LYS A CA 1
ATOM 883 C C . LYS A 1 109 ? 17.353 10.997 -6.901 1.00 83.12 109 LYS A C 1
ATOM 885 O O . LYS A 1 109 ? 16.803 10.935 -5.805 1.00 83.12 109 LYS A O 1
ATOM 890 N N . ALA A 1 110 ? 17.580 12.153 -7.523 1.00 83.19 110 ALA A N 1
ATOM 891 C CA . ALA A 1 110 ? 17.239 13.452 -6.948 1.00 83.19 110 ALA A CA 1
ATOM 892 C C . ALA A 1 110 ? 15.724 13.615 -6.734 1.00 83.19 110 ALA A C 1
ATOM 894 O O . ALA A 1 110 ? 15.293 14.073 -5.674 1.00 83.19 110 ALA A O 1
ATOM 895 N N . LYS A 1 111 ? 14.898 13.193 -7.702 1.00 82.44 111 LYS A N 1
ATOM 896 C CA . LYS A 1 111 ? 13.429 13.199 -7.571 1.00 82.44 111 LYS A CA 1
ATOM 897 C C . LYS A 1 111 ? 12.949 12.267 -6.459 1.00 82.44 111 LYS A C 1
ATOM 899 O O . LYS A 1 111 ? 12.109 12.675 -5.659 1.00 82.44 111 LYS A O 1
ATOM 904 N N . SER A 1 112 ? 13.504 11.057 -6.381 1.00 77.31 112 SER A N 1
ATOM 905 C CA . SER A 1 112 ? 13.200 10.100 -5.311 1.00 77.31 112 SER A CA 1
ATOM 906 C C . SER A 1 112 ? 13.574 10.663 -3.938 1.00 77.31 112 SER A C 1
ATOM 908 O O . SER A 1 112 ? 12.756 10.680 -3.020 1.00 77.31 112 SER A O 1
ATOM 910 N N . HIS A 1 113 ? 14.773 11.233 -3.814 1.00 75.69 113 HIS A N 1
ATOM 911 C CA . HIS A 1 113 ? 15.245 11.810 -2.561 1.00 75.69 113 HIS A CA 1
ATOM 912 C C . HIS A 1 113 ? 14.389 12.999 -2.108 1.00 75.69 113 HIS A C 1
ATOM 914 O O . HIS A 1 113 ? 14.016 13.072 -0.940 1.00 75.69 113 HIS A O 1
ATOM 920 N N . LYS A 1 114 ? 13.993 13.877 -3.039 1.00 81.56 114 LYS A N 1
ATOM 921 C CA . LYS A 1 114 ? 13.077 14.994 -2.766 1.00 81.56 114 LYS A CA 1
ATOM 922 C C . LYS A 1 114 ? 11.700 14.521 -2.292 1.00 81.56 114 LYS A C 1
ATOM 924 O O . LYS A 1 114 ? 11.121 15.154 -1.418 1.00 81.56 114 LYS A O 1
ATOM 929 N N . PHE A 1 115 ? 11.181 13.426 -2.845 1.00 75.19 115 PHE A N 1
ATOM 930 C CA . PHE A 1 115 ? 9.912 12.840 -2.405 1.00 75.19 115 PHE A CA 1
ATOM 931 C C . PHE A 1 115 ? 10.002 12.214 -1.005 1.00 75.19 115 PHE A C 1
ATOM 933 O O . PHE A 1 115 ? 9.050 12.310 -0.236 1.00 75.19 115 PHE A O 1
ATOM 940 N N . ILE A 1 116 ? 11.134 11.582 -0.676 1.00 72.62 116 ILE A N 1
ATOM 941 C CA . ILE A 1 116 ? 11.363 10.964 0.638 1.00 72.62 116 ILE A CA 1
ATOM 942 C C . ILE A 1 116 ? 11.576 12.032 1.718 1.00 72.62 116 ILE A C 1
ATOM 944 O O . ILE A 1 116 ? 10.969 11.935 2.776 1.00 72.62 116 ILE A O 1
ATOM 948 N N . ILE A 1 117 ? 12.399 13.053 1.448 1.00 73.06 117 ILE A N 1
ATOM 949 C CA . ILE A 1 117 ? 12.697 14.122 2.417 1.00 73.06 117 ILE A CA 1
ATOM 950 C C . ILE A 1 117 ? 11.528 15.103 2.555 1.00 73.06 117 ILE A C 1
ATOM 952 O O . ILE A 1 117 ? 11.219 15.528 3.657 1.00 73.06 117 ILE A O 1
ATOM 956 N N . GLY A 1 118 ? 10.841 15.456 1.465 1.00 58.28 118 GLY A N 1
ATOM 957 C CA . GLY A 1 118 ? 9.711 16.397 1.497 1.00 58.28 118 GLY A CA 1
ATOM 958 C C . GLY A 1 118 ? 8.420 15.841 2.114 1.00 58.28 118 GLY A C 1
ATOM 959 O O . GLY A 1 118 ? 7.358 16.416 1.884 1.00 58.28 118 GLY A O 1
ATOM 960 N N . LYS A 1 119 ? 8.494 14.698 2.806 1.00 51.91 119 LYS A N 1
ATOM 961 C CA . LYS A 1 119 ? 7.399 14.068 3.556 1.00 51.91 119 LYS A CA 1
ATOM 962 C C . LYS A 1 119 ? 7.498 14.272 5.077 1.00 51.91 119 LYS A C 1
ATOM 964 O O . LYS A 1 119 ? 6.654 13.726 5.785 1.00 51.91 119 LYS A O 1
ATOM 969 N N . GLU A 1 120 ? 8.477 15.041 5.554 1.00 41.09 120 GLU A N 1
ATOM 970 C CA . GLU A 1 120 ? 8.464 15.669 6.890 1.00 41.09 120 GLU A CA 1
ATOM 971 C C . GLU A 1 120 ? 7.830 17.064 6.826 1.00 41.09 120 GLU A C 1
ATOM 973 O O . GLU A 1 120 ? 7.089 17.405 7.774 1.00 41.09 120 GLU A O 1
#

pLDDT: mean 77.77, std 10.3, range [40.12, 91.5]

Radius of gyration: 28.68 Å; chains: 1; bounding box: 60×35×70 Å

Organism: Photobacterium damselae (NCBI:txid38293)

Foldseek 3Di:
DDPDDDDDDDDDPVVVVVLVVQCVVVVPPDSVVSVVVVVVVVVVVVVVVVVPPDDDPVNVVVVVVVVVVVVVVVVVVVCVVPDDVPDDDDPVNVVVVVVVVVVVVVVVVVVVVCVVVVVD

Sequence (120 aa):
M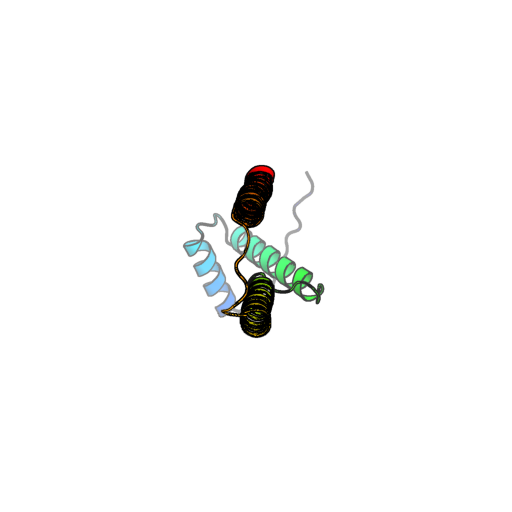ARNPRIQLPFSEQLYSRLESYQKNNQFSTLTDATKDLIEFALSIKERMNDSSTRSTREILEEILATQYTQEKLTKQMYMAAFDPNIRVPSDIAAMVNVKFDKFGEESKAKSHKFIIGKE